Protein AF-A0AAW7F815-F1 (afdb_monomer_lite)

Secondary structure (DSSP, 8-state):
----HHHHS-TTSHHHHHHHHHHHHHHHHHHTTSS-HHHHHHHHHHHHHHHHTT-HHHHHHIIIIIHHHHTT--

Radius of gyration: 12.31 Å; chains: 1; bounding box: 28×23×35 Å

pLDDT: mean 83.04, std 13.05, range [46.12, 96.25]

Sequence (74 aa):
MHNSIDSILNDRSENSEMFEDFIQVIFNDYDSGAINRNQAALAIKHVFVLIENGNASAAIDWIKTGRKHIRTIK

Foldseek 3Di:
DQQDPCNLCPPPDPSVVLVVVLLVVLVVCPVVVVADPVLSVVLNVVLVVCSRVVNSVVSSVCSVPVVVCSSVDD

Structure (mmCIF, N/CA/C/O backbone):
data_AF-A0AAW7F815-F1
#
_entry.id   AF-A0AAW7F815-F1
#
loop_
_atom_site.group_PDB
_atom_site.id
_atom_site.type_symbol
_atom_site.label_atom_id
_atom_site.label_alt_id
_atom_site.label_comp_id
_atom_site.label_asym_id
_atom_site.label_entity_id
_atom_site.label_seq_id
_atom_site.pdbx_PDB_ins_code
_atom_site.Cartn_x
_atom_site.Cartn_y
_atom_site.Cartn_z
_atom_site.occupancy
_atom_site.B_iso_or_equiv
_atom_site.auth_seq_id
_atom_site.auth_comp_id
_atom_site.auth_asym_id
_atom_site.auth_atom_id
_atom_site.pdbx_PDB_model_num
ATOM 1 N N . MET A 1 1 ? 11.838 -0.840 -22.069 1.00 46.12 1 MET A N 1
ATOM 2 C CA . MET A 1 1 ? 12.107 -2.067 -21.293 1.00 46.12 1 MET A CA 1
ATOM 3 C C . MET A 1 1 ? 10.918 -2.278 -20.380 1.00 46.12 1 MET A C 1
ATOM 5 O O . MET A 1 1 ? 10.602 -1.373 -19.623 1.00 46.12 1 MET A O 1
ATOM 9 N N . HIS A 1 2 ? 10.200 -3.386 -20.544 1.00 50.25 2 HIS A N 1
ATOM 10 C CA . HIS A 1 2 ? 9.073 -3.750 -19.689 1.00 50.25 2 HIS A CA 1
ATOM 11 C C . HIS A 1 2 ? 9.673 -4.516 -18.507 1.00 50.25 2 HIS A C 1
ATOM 13 O O . HIS A 1 2 ? 10.072 -5.667 -18.663 1.00 50.25 2 HIS A O 1
ATOM 19 N N . ASN A 1 3 ? 9.876 -3.844 -17.376 1.00 53.78 3 ASN A N 1
ATOM 20 C CA . ASN A 1 3 ? 10.375 -4.519 -16.184 1.00 53.78 3 ASN A CA 1
ATOM 21 C C . ASN A 1 3 ? 9.205 -5.328 -15.616 1.00 53.78 3 ASN A C 1
ATOM 23 O O . ASN A 1 3 ? 8.225 -4.739 -15.170 1.00 53.78 3 ASN A O 1
ATOM 27 N N . SER A 1 4 ? 9.277 -6.660 -15.695 1.00 65.44 4 SER A N 1
ATOM 28 C CA . SER A 1 4 ? 8.265 -7.531 -15.084 1.00 65.44 4 SER A CA 1
ATOM 29 C C . SER A 1 4 ? 8.200 -7.267 -13.576 1.00 65.44 4 SER A C 1
ATOM 31 O O . SER A 1 4 ? 9.240 -7.010 -12.963 1.00 65.44 4 SER A O 1
ATOM 33 N N . ILE A 1 5 ? 7.009 -7.362 -12.978 1.00 63.12 5 ILE A N 1
ATOM 34 C CA . ILE A 1 5 ? 6.801 -7.263 -11.521 1.00 63.12 5 ILE A CA 1
ATOM 35 C C . ILE A 1 5 ? 7.774 -8.198 -10.785 1.00 63.12 5 ILE A C 1
ATOM 37 O O . ILE A 1 5 ? 8.462 -7.761 -9.862 1.00 63.12 5 ILE A O 1
ATOM 41 N N . ASP A 1 6 ? 7.938 -9.422 -11.294 1.00 59.66 6 ASP A N 1
ATOM 42 C CA . ASP A 1 6 ? 8.862 -10.434 -10.763 1.00 59.66 6 ASP A CA 1
ATOM 43 C C . ASP A 1 6 ? 10.331 -9.984 -10.773 1.00 59.66 6 ASP A C 1
ATOM 45 O O . ASP A 1 6 ? 11.125 -10.409 -9.943 1.00 59.66 6 ASP A O 1
ATOM 49 N N . SER A 1 7 ? 10.723 -9.104 -11.700 1.00 65.00 7 SER A N 1
ATOM 50 C CA . SER A 1 7 ? 12.094 -8.586 -11.771 1.00 65.00 7 SER A CA 1
ATOM 51 C C . SER A 1 7 ? 12.359 -7.475 -10.754 1.00 65.00 7 SER A C 1
ATOM 53 O O . SER A 1 7 ? 13.517 -7.262 -10.399 1.00 65.00 7 SER A O 1
ATOM 55 N N . ILE A 1 8 ? 11.329 -6.735 -10.337 1.00 63.28 8 ILE A N 1
ATOM 56 C CA . ILE A 1 8 ? 11.447 -5.613 -9.391 1.00 63.28 8 ILE A CA 1
ATOM 57 C C . ILE A 1 8 ? 11.299 -6.106 -7.949 1.00 63.28 8 ILE A C 1
ATOM 59 O O . ILE A 1 8 ? 11.993 -5.604 -7.066 1.00 63.28 8 ILE A O 1
ATOM 63 N N . LEU A 1 9 ? 10.427 -7.095 -7.738 1.00 63.41 9 LEU A N 1
ATOM 64 C CA . LEU A 1 9 ? 10.088 -7.668 -6.433 1.00 63.41 9 LEU A CA 1
ATOM 65 C C . LEU A 1 9 ? 10.720 -9.053 -6.199 1.00 63.41 9 LEU A C 1
ATOM 67 O O . LEU A 1 9 ? 10.242 -9.799 -5.360 1.00 63.41 9 LEU A O 1
ATOM 71 N N . ASN A 1 10 ? 11.764 -9.418 -6.949 1.00 61.94 10 ASN A N 1
ATOM 72 C CA . ASN A 1 10 ? 12.356 -10.759 -6.909 1.00 61.94 10 ASN A CA 1
ATOM 73 C C . ASN A 1 10 ? 12.767 -11.197 -5.483 1.00 61.94 10 ASN A C 1
ATOM 75 O O . ASN A 1 10 ? 13.368 -10.399 -4.751 1.00 61.94 10 ASN A O 1
ATOM 79 N N . ASP A 1 11 ? 12.562 -12.489 -5.184 1.00 53.22 11 ASP A N 1
ATOM 80 C CA . ASP A 1 11 ? 12.585 -13.205 -3.882 1.00 53.22 11 ASP A CA 1
ATOM 81 C C . ASP A 1 11 ? 13.852 -13.059 -3.000 1.00 53.22 11 ASP A C 1
ATOM 83 O O . ASP A 1 11 ? 13.970 -13.694 -1.953 1.00 53.22 11 ASP A O 1
ATOM 87 N N . ARG A 1 12 ? 14.862 -12.282 -3.412 1.00 54.34 12 ARG A N 1
ATOM 88 C CA . ARG A 1 12 ? 16.134 -12.101 -2.674 1.00 54.34 12 ARG A CA 1
ATOM 89 C C . ARG A 1 12 ? 16.675 -10.671 -2.701 1.00 54.34 12 ARG A C 1
ATOM 91 O O . ARG A 1 12 ? 17.877 -10.465 -2.538 1.00 54.34 12 ARG A O 1
ATOM 98 N N . SER A 1 13 ? 15.823 -9.690 -2.982 1.00 64.25 13 SER A N 1
ATOM 99 C CA . SER A 1 13 ? 16.211 -8.278 -3.046 1.00 64.25 13 SER A CA 1
ATOM 100 C C . SER A 1 13 ? 15.646 -7.490 -1.864 1.00 64.25 13 SER A C 1
ATOM 102 O O . SER A 1 13 ? 14.560 -7.798 -1.385 1.00 64.25 13 SER A O 1
ATOM 104 N N . GLU A 1 14 ? 16.346 -6.432 -1.442 1.00 72.06 14 GLU A N 1
ATOM 105 C CA . GLU A 1 14 ? 15.872 -5.450 -0.444 1.00 72.06 14 GLU A CA 1
ATOM 106 C C . GLU A 1 14 ? 14.451 -4.944 -0.767 1.00 72.06 14 GLU A C 1
ATOM 108 O O . GLU A 1 14 ? 13.634 -4.728 0.121 1.00 72.06 14 GLU A O 1
ATOM 113 N N . ASN A 1 15 ? 14.108 -4.841 -2.056 1.00 71.69 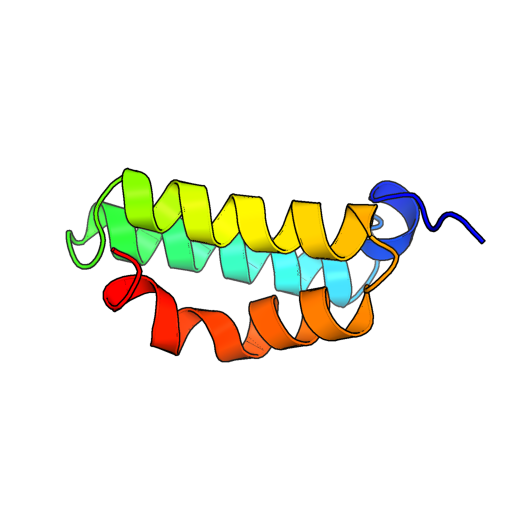15 ASN A N 1
ATOM 114 C CA . ASN A 1 15 ? 12.779 -4.434 -2.514 1.00 71.69 15 ASN A CA 1
ATOM 115 C C . ASN A 1 15 ? 11.668 -5.449 -2.185 1.00 71.69 15 ASN A C 1
ATOM 117 O O . ASN A 1 15 ? 10.518 -5.037 -2.037 1.00 71.69 15 ASN A O 1
ATOM 121 N N . SER A 1 16 ? 11.989 -6.745 -2.082 1.00 75.94 16 SER A N 1
ATOM 122 C CA . SER A 1 16 ? 11.036 -7.795 -1.691 1.00 75.94 16 SER A CA 1
ATOM 123 C C . SER A 1 16 ? 10.668 -7.663 -0.216 1.00 75.94 16 SER A C 1
ATOM 125 O O . SER A 1 16 ? 9.490 -7.542 0.106 1.00 75.94 16 SER A O 1
ATOM 127 N N . GLU A 1 17 ? 11.672 -7.569 0.664 1.00 83.00 17 GLU A N 1
ATOM 128 C CA . GLU A 1 17 ? 11.466 -7.362 2.108 1.00 83.00 17 GLU A CA 1
ATOM 129 C C . GLU A 1 17 ? 10.675 -6.072 2.370 1.00 83.00 17 GLU A C 1
ATOM 131 O O . GLU A 1 17 ? 9.695 -6.058 3.111 1.00 83.00 17 GLU A O 1
ATOM 136 N N . MET A 1 18 ? 11.026 -4.993 1.666 1.00 85.50 18 MET A N 1
ATOM 137 C CA . MET A 1 18 ? 10.305 -3.725 1.741 1.00 85.50 18 MET A CA 1
ATOM 138 C C . MET A 1 18 ? 8.832 -3.822 1.324 1.00 85.50 18 MET A C 1
ATOM 140 O O . MET A 1 18 ? 7.977 -3.134 1.891 1.00 85.50 18 MET A O 1
ATOM 144 N N . PHE A 1 19 ? 8.525 -4.622 0.301 1.00 86.69 19 PHE A N 1
ATOM 145 C CA . PHE A 1 19 ? 7.152 -4.822 -0.145 1.00 86.69 19 PHE A CA 1
ATOM 146 C C . PHE A 1 19 ? 6.362 -5.672 0.856 1.00 86.69 19 PHE A C 1
ATOM 148 O O . PHE A 1 19 ? 5.231 -5.313 1.183 1.00 86.69 19 PHE A O 1
ATOM 155 N N . GLU A 1 20 ? 6.955 -6.739 1.394 1.00 89.62 20 GLU A N 1
ATOM 156 C CA . GLU A 1 20 ? 6.350 -7.564 2.447 1.00 89.62 20 GLU A CA 1
ATOM 157 C C . GLU A 1 20 ? 6.024 -6.740 3.701 1.00 89.62 20 GLU A C 1
ATOM 159 O O . GLU A 1 20 ? 4.887 -6.771 4.180 1.00 89.62 20 GLU A O 1
ATOM 164 N N . ASP A 1 21 ? 6.968 -5.916 4.165 1.00 90.12 21 ASP A N 1
ATOM 165 C CA . ASP A 1 21 ? 6.768 -4.992 5.286 1.00 90.12 21 ASP A CA 1
ATOM 166 C C . ASP A 1 21 ? 5.611 -4.020 5.022 1.00 90.12 21 ASP A C 1
ATOM 168 O O . ASP A 1 21 ? 4.772 -3.761 5.892 1.00 90.12 21 ASP A O 1
ATOM 172 N N . PHE A 1 22 ? 5.525 -3.489 3.800 1.00 91.38 22 PHE A N 1
ATOM 173 C CA . PHE A 1 22 ? 4.432 -2.609 3.397 1.00 91.38 22 PHE A CA 1
ATOM 174 C C . PHE A 1 22 ? 3.071 -3.313 3.440 1.00 91.38 22 PHE A C 1
ATOM 176 O O . PHE A 1 22 ? 2.109 -2.744 3.966 1.00 91.38 22 PHE A O 1
ATOM 183 N N . ILE A 1 23 ? 2.983 -4.554 2.952 1.00 93.12 23 ILE A N 1
ATOM 184 C CA . ILE A 1 23 ? 1.757 -5.358 3.032 1.00 93.12 23 ILE A CA 1
ATOM 185 C C . ILE A 1 23 ? 1.377 -5.629 4.492 1.00 93.12 23 ILE A C 1
ATOM 187 O O . ILE A 1 23 ? 0.220 -5.417 4.871 1.00 93.12 23 ILE A O 1
ATOM 191 N N . GLN A 1 24 ? 2.338 -6.019 5.333 1.00 93.69 24 GLN A N 1
ATOM 192 C CA . GLN A 1 24 ? 2.092 -6.287 6.750 1.00 93.69 24 GLN A CA 1
ATOM 193 C C . GLN A 1 24 ? 1.555 -5.049 7.478 1.00 93.69 24 GLN A C 1
ATOM 195 O O . GLN A 1 24 ? 0.617 -5.138 8.272 1.00 93.69 24 GLN A O 1
ATOM 200 N N . VAL A 1 25 ? 2.112 -3.871 7.191 1.00 91.62 25 VAL A N 1
ATOM 201 C CA . VAL A 1 25 ? 1.643 -2.610 7.773 1.00 91.62 25 VAL A CA 1
ATOM 202 C C . VAL A 1 25 ? 0.215 -2.279 7.337 1.00 91.62 25 VAL A C 1
ATOM 204 O O . VAL A 1 25 ? -0.572 -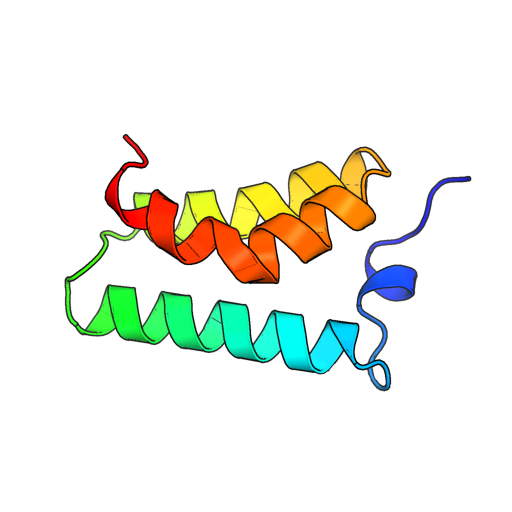1.831 8.171 1.00 91.62 25 VAL A O 1
ATOM 207 N N . ILE A 1 26 ? -0.144 -2.517 6.071 1.00 94.12 26 ILE A N 1
ATOM 208 C CA . ILE A 1 26 ? -1.518 -2.314 5.588 1.00 94.12 26 ILE A CA 1
ATOM 209 C C . ILE A 1 26 ? -2.497 -3.218 6.337 1.00 94.12 26 ILE A C 1
ATOM 211 O O . 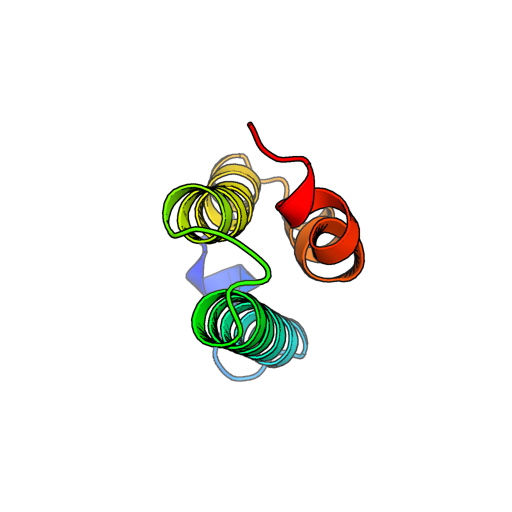ILE A 1 26 ? -3.552 -2.739 6.754 1.00 94.12 26 ILE A O 1
ATOM 215 N N . PHE A 1 27 ? -2.156 -4.492 6.541 1.00 94.75 27 PHE A N 1
ATOM 216 C CA . PHE A 1 27 ? -3.008 -5.397 7.312 1.00 94.75 27 PHE A CA 1
ATOM 217 C C . PHE A 1 27 ? -3.130 -4.968 8.773 1.00 94.75 27 PHE A C 1
ATOM 219 O O . PHE A 1 27 ? -4.245 -4.890 9.274 1.00 94.75 27 PHE A O 1
ATOM 226 N N . ASN A 1 28 ? -2.043 -4.544 9.420 1.00 94.56 28 ASN A N 1
ATOM 227 C CA . ASN A 1 28 ? -2.105 -4.025 10.790 1.00 94.56 28 ASN A CA 1
ATOM 228 C C . ASN A 1 28 ? -2.986 -2.762 10.904 1.00 94.56 28 ASN A C 1
ATOM 230 O O . ASN A 1 28 ? -3.771 -2.616 11.846 1.00 94.56 28 ASN A O 1
ATOM 234 N N . ASP A 1 29 ? -2.871 -1.828 9.952 1.00 92.88 29 ASP A N 1
ATOM 235 C CA . ASP A 1 29 ? -3.701 -0.617 9.918 1.00 92.88 29 ASP A CA 1
ATOM 236 C C . ASP A 1 29 ? -5.184 -0.969 9.631 1.00 92.88 29 ASP A C 1
ATOM 238 O O . ASP A 1 29 ? -6.081 -0.299 10.145 1.00 92.88 29 ASP A O 1
ATOM 242 N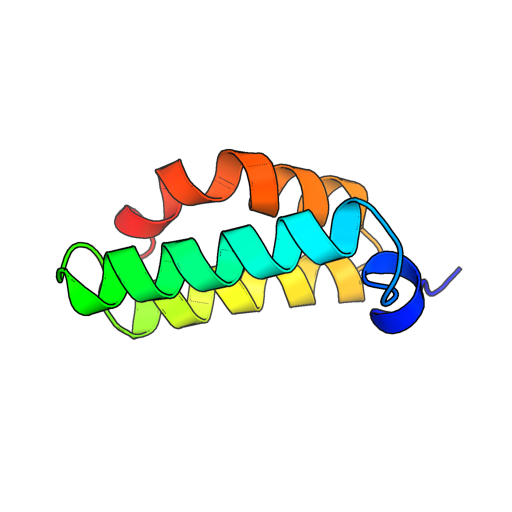 N . TYR A 1 30 ? -5.465 -2.019 8.851 1.00 94.56 30 TYR A N 1
ATOM 243 C CA . TYR A 1 30 ? -6.828 -2.508 8.602 1.00 94.56 30 TYR A CA 1
ATOM 244 C C . TYR A 1 30 ? -7.426 -3.216 9.826 1.00 94.56 30 TYR A C 1
ATOM 246 O O . TYR A 1 30 ? -8.530 -2.875 10.249 1.00 94.56 30 TYR A O 1
ATOM 254 N N . ASP A 1 31 ? -6.683 -4.136 10.441 1.00 96.25 31 ASP A N 1
ATOM 255 C CA . ASP A 1 31 ? -7.121 -4.921 11.601 1.0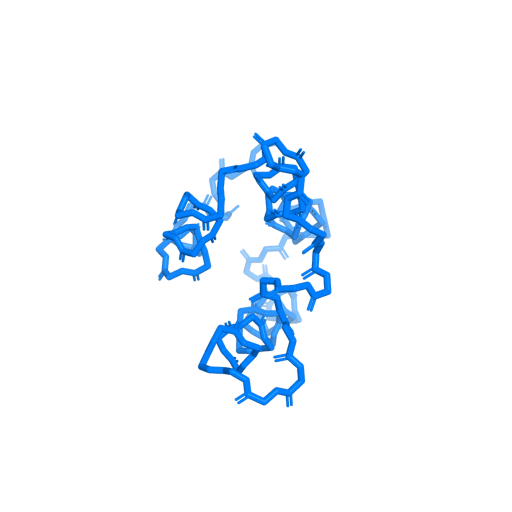0 96.25 31 ASP A CA 1
ATOM 256 C C . ASP A 1 31 ? -7.362 -4.040 12.834 1.00 96.25 31 ASP A C 1
ATOM 258 O O . ASP A 1 31 ? -8.273 -4.288 13.622 1.00 96.25 31 ASP A O 1
ATOM 262 N N . SER A 1 32 ? -6.587 -2.961 12.980 1.00 95.19 32 SER A N 1
ATOM 263 C CA . SER A 1 32 ? -6.806 -1.946 14.021 1.00 95.19 32 SER A CA 1
ATOM 264 C C . SER A 1 32 ? -7.973 -0.991 13.729 1.00 95.19 32 SER A C 1
ATOM 266 O O . SER A 1 32 ? -8.318 -0.171 14.581 1.00 95.19 32 SER A O 1
ATOM 268 N N . GLY A 1 33 ? -8.578 -1.062 12.539 1.00 93.94 33 GLY A N 1
ATOM 269 C CA . GLY A 1 33 ? -9.644 -0.162 12.093 1.00 93.94 33 GLY A CA 1
ATOM 270 C C . GLY A 1 33 ? -9.169 1.245 11.712 1.00 93.94 33 GLY A C 1
ATOM 271 O O . GLY A 1 33 ? -9.995 2.133 11.499 1.00 93.94 33 GLY A O 1
ATOM 272 N N . ALA A 1 34 ? -7.854 1.474 11.614 1.00 92.38 34 ALA A N 1
ATOM 273 C CA . ALA A 1 34 ? -7.287 2.764 11.222 1.00 92.38 34 ALA A CA 1
ATOM 274 C C . ALA A 1 34 ? -7.519 3.088 9.736 1.00 92.38 34 ALA A C 1
ATOM 276 O O . ALA A 1 34 ? -7.518 4.264 9.358 1.00 92.38 34 ALA A O 1
ATOM 277 N N . ILE A 1 35 ? -7.701 2.061 8.901 1.00 93.69 35 ILE A N 1
ATOM 278 C CA . ILE A 1 35 ? -8.125 2.171 7.502 1.00 93.69 35 ILE A CA 1
ATOM 279 C C . ILE A 1 35 ? -9.243 1.172 7.203 1.00 93.69 35 ILE A C 1
ATOM 281 O O . ILE A 1 35 ? -9.338 0.115 7.822 1.00 93.69 35 ILE A O 1
ATOM 285 N N . ASN A 1 36 ? -10.082 1.484 6.219 1.00 94.69 36 ASN A N 1
ATOM 286 C CA . ASN A 1 36 ? -11.096 0.550 5.733 1.00 94.69 36 ASN A CA 1
ATOM 287 C C . ASN A 1 36 ? -10.566 -0.333 4.586 1.00 94.69 36 ASN A C 1
ATOM 289 O O . ASN A 1 36 ? -9.499 -0.093 4.014 1.00 94.69 36 ASN A O 1
ATOM 293 N N . ARG A 1 37 ? -11.358 -1.343 4.202 1.00 94.50 37 ARG A N 1
ATOM 294 C CA . ARG A 1 37 ? -11.014 -2.292 3.129 1.00 94.50 37 ARG A CA 1
ATOM 295 C C . ARG A 1 37 ? -10.679 -1.604 1.799 1.00 94.50 37 ARG A C 1
ATOM 297 O O . ARG A 1 37 ? -9.767 -2.046 1.106 1.00 94.50 37 ARG A O 1
ATOM 304 N N . ASN A 1 38 ? -11.399 -0.540 1.435 1.00 94.06 38 ASN A N 1
ATOM 305 C CA . ASN A 1 38 ? -11.163 0.173 0.177 1.00 94.06 38 ASN A CA 1
ATOM 306 C C . ASN A 1 38 ? -9.818 0.900 0.201 1.00 94.06 38 ASN A C 1
ATOM 308 O O . ASN A 1 38 ? -9.072 0.834 -0.771 1.00 94.06 38 ASN A O 1
ATOM 312 N N . GLN A 1 39 ? -9.482 1.543 1.318 1.00 93.56 39 GLN A N 1
ATOM 313 C CA . GLN A 1 39 ? -8.199 2.221 1.497 1.00 93.56 39 GLN A CA 1
ATOM 314 C C . GLN A 1 39 ? -7.027 1.235 1.422 1.00 93.56 39 GLN A C 1
ATOM 316 O O . GLN A 1 39 ? -6.055 1.503 0.717 1.00 93.56 39 GLN A O 1
ATOM 321 N N . ALA A 1 40 ? -7.151 0.068 2.064 1.00 93.50 40 ALA A N 1
ATOM 322 C CA . ALA A 1 40 ? -6.160 -1.004 1.973 1.00 93.50 40 ALA A CA 1
ATOM 323 C C . ALA A 1 40 ? -5.980 -1.495 0.523 1.00 93.50 40 ALA A C 1
ATOM 325 O O . ALA A 1 40 ? -4.865 -1.525 0.003 1.00 93.50 40 ALA A O 1
ATOM 326 N N . ALA A 1 41 ? -7.082 -1.808 -0.167 1.00 93.75 41 ALA A N 1
ATOM 327 C CA . ALA A 1 41 ? -7.041 -2.291 -1.546 1.00 93.75 41 ALA A CA 1
ATOM 328 C C . ALA A 1 41 ? -6.445 -1.257 -2.517 1.00 93.75 41 ALA A C 1
ATOM 330 O O . ALA A 1 41 ? -5.657 -1.612 -3.393 1.00 93.75 41 ALA A O 1
ATOM 331 N N . LEU A 1 42 ? -6.791 0.024 -2.363 1.00 92.44 42 LEU A N 1
ATOM 332 C CA . LEU A 1 42 ? -6.270 1.099 -3.208 1.00 92.44 42 LEU A CA 1
ATOM 333 C C . LEU A 1 42 ? -4.777 1.345 -2.975 1.00 92.44 42 LEU A C 1
ATOM 335 O O . LEU A 1 42 ? -4.051 1.561 -3.945 1.00 92.44 42 LEU A O 1
ATOM 339 N N . ALA A 1 43 ? -4.307 1.258 -1.728 1.00 91.88 43 ALA A N 1
ATOM 340 C CA . ALA A 1 43 ? -2.889 1.392 -1.407 1.00 91.88 43 ALA A CA 1
ATOM 341 C C . ALA A 1 43 ? -2.037 0.307 -2.081 1.00 91.88 43 ALA A C 1
ATOM 343 O O . ALA A 1 43 ? -0.993 0.621 -2.655 1.00 91.88 43 ALA A O 1
ATOM 344 N N . ILE A 1 44 ? -2.519 -0.941 -2.065 1.00 93.12 44 ILE A N 1
ATOM 345 C CA . ILE A 1 44 ? -1.873 -2.080 -2.729 1.00 93.12 44 ILE A CA 1
ATOM 346 C C . ILE A 1 44 ? -1.935 -1.915 -4.252 1.00 93.12 44 ILE A C 1
ATOM 3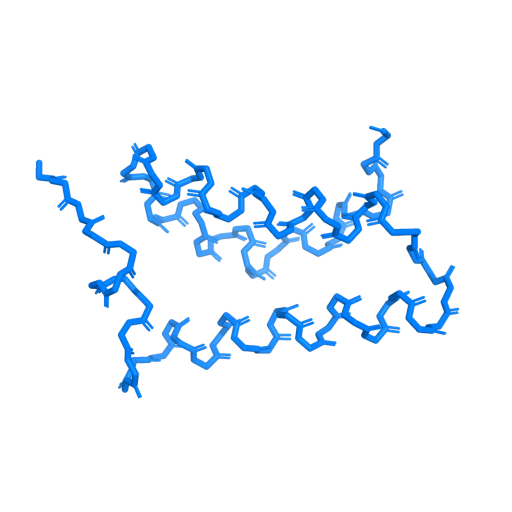48 O O . ILE A 1 44 ? -0.912 -2.002 -4.929 1.00 93.12 44 ILE A O 1
ATOM 352 N N . LYS A 1 45 ? -3.118 -1.606 -4.802 1.00 92.81 45 LYS A N 1
ATOM 353 C CA . LYS A 1 45 ? -3.313 -1.396 -6.246 1.00 92.81 45 LYS A CA 1
ATOM 354 C C . LYS A 1 45 ? -2.366 -0.331 -6.804 1.00 92.81 45 LYS A C 1
ATOM 356 O O . LYS A 1 45 ? -1.883 -0.481 -7.922 1.00 92.81 45 LYS A O 1
ATOM 361 N N . HIS A 1 46 ? -2.104 0.735 -6.048 1.00 92.00 46 HIS A N 1
ATOM 362 C CA . HIS A 1 46 ? -1.237 1.820 -6.497 1.00 92.00 46 HIS A CA 1
ATOM 363 C C . HIS A 1 46 ? 0.196 1.348 -6.786 1.00 92.00 46 HIS A C 1
ATOM 365 O O . HIS A 1 46 ? 0.764 1.753 -7.797 1.00 92.00 46 HIS A O 1
ATOM 371 N N . VAL A 1 47 ? 0.746 0.439 -5.969 1.00 91.19 47 VAL A N 1
ATOM 372 C CA . VAL A 1 47 ? 2.070 -0.164 -6.212 1.00 91.19 47 VAL A CA 1
ATOM 373 C C . VAL A 1 47 ? 2.091 -0.886 -7.556 1.00 91.19 47 VAL A C 1
ATOM 375 O O . VAL A 1 47 ? 2.950 -0.608 -8.390 1.00 91.19 47 VAL A O 1
ATOM 378 N N . PHE A 1 48 ? 1.111 -1.760 -7.797 1.00 89.38 48 PHE A N 1
ATOM 379 C CA . PHE A 1 48 ? 1.035 -2.533 -9.037 1.00 89.38 48 PHE A CA 1
ATOM 380 C C . PHE A 1 48 ? 0.890 -1.640 -10.268 1.00 89.38 48 PHE A C 1
ATOM 382 O O . PHE A 1 48 ? 1.633 -1.814 -11.225 1.00 89.38 48 PHE A O 1
ATOM 389 N N . VAL A 1 49 ? 0.021 -0.626 -10.218 1.00 92.56 49 VAL A N 1
ATOM 390 C CA . VAL A 1 49 ? -0.151 0.326 -11.330 1.00 92.56 49 VAL A CA 1
ATOM 391 C C . VAL A 1 49 ? 1.148 1.077 -11.637 1.00 92.56 49 VAL A C 1
ATOM 393 O O . VAL A 1 49 ? 1.474 1.301 -12.802 1.00 92.56 49 VAL A O 1
ATOM 396 N N . LEU A 1 50 ? 1.910 1.482 -10.616 1.00 90.56 50 LEU A N 1
ATOM 397 C CA . LEU A 1 50 ? 3.199 2.146 -10.827 1.00 90.56 50 LEU A CA 1
ATOM 398 C C . LEU A 1 50 ? 4.220 1.207 -11.477 1.00 90.56 50 LEU A C 1
ATOM 400 O O . LEU A 1 50 ? 4.932 1.631 -12.389 1.00 90.56 50 LEU A O 1
ATOM 404 N N . ILE A 1 51 ? 4.255 -0.060 -11.062 1.00 87.81 51 ILE A N 1
ATOM 405 C CA . ILE A 1 51 ? 5.135 -1.072 -11.654 1.00 87.81 51 ILE A CA 1
ATOM 406 C C . ILE A 1 51 ? 4.737 -1.377 -13.105 1.00 87.81 51 ILE A C 1
ATOM 408 O O . ILE A 1 51 ? 5.600 -1.344 -13.980 1.00 87.81 51 ILE A O 1
ATOM 412 N N . GLU A 1 52 ? 3.451 -1.608 -13.383 1.00 87.31 52 GLU A N 1
ATOM 413 C CA . GLU A 1 52 ? 2.928 -1.872 -14.735 1.00 87.31 52 GLU A CA 1
ATOM 414 C C . GLU A 1 52 ? 3.234 -0.724 -15.708 1.00 87.31 52 GLU A C 1
ATOM 416 O O . GLU A 1 52 ? 3.555 -0.951 -16.874 1.00 87.31 52 GLU A O 1
ATOM 421 N N . ASN A 1 53 ? 3.219 0.516 -15.214 1.00 89.81 53 ASN A N 1
ATOM 422 C CA . ASN A 1 53 ? 3.598 1.700 -15.985 1.00 89.81 53 ASN A CA 1
ATOM 423 C C . ASN A 1 53 ? 5.122 1.871 -16.151 1.00 89.81 53 ASN A C 1
ATOM 425 O O . ASN A 1 53 ? 5.576 2.879 -16.694 1.00 89.81 53 ASN A O 1
ATOM 429 N N . GLY A 1 54 ? 5.931 0.923 -15.671 1.00 86.38 54 GLY A N 1
ATOM 430 C CA . GLY A 1 54 ? 7.393 0.974 -15.714 1.00 86.38 54 GLY A CA 1
ATOM 431 C C . GLY A 1 54 ? 8.015 1.970 -14.731 1.00 86.38 54 GLY A C 1
ATOM 432 O O . GLY A 1 54 ? 9.217 2.225 -14.801 1.00 86.38 54 GLY A O 1
ATOM 433 N N . ASN A 1 55 ? 7.233 2.529 -13.803 1.00 90.06 55 ASN A N 1
ATOM 434 C CA . ASN A 1 55 ? 7.685 3.522 -12.834 1.00 90.06 55 ASN A CA 1
ATOM 435 C C . ASN A 1 55 ? 8.074 2.870 -11.497 1.00 90.06 55 ASN A C 1
ATOM 437 O O . ASN A 1 55 ? 7.505 3.150 -10.440 1.00 90.06 55 ASN A O 1
ATOM 441 N N . ALA A 1 56 ? 9.071 1.985 -11.557 1.00 85.44 56 ALA A N 1
ATOM 442 C CA . ALA A 1 56 ? 9.555 1.235 -10.399 1.00 85.44 56 ALA A CA 1
ATOM 443 C C . ALA A 1 56 ? 10.058 2.146 -9.260 1.00 85.44 56 ALA A C 1
ATOM 445 O O . ALA A 1 56 ? 9.837 1.841 -8.093 1.00 85.44 56 ALA A O 1
ATOM 446 N N . SER A 1 57 ? 10.675 3.291 -9.584 1.00 87.50 57 SER A N 1
ATOM 447 C CA . SER A 1 57 ? 11.132 4.258 -8.572 1.00 87.50 57 SER A CA 1
ATOM 448 C C . SER A 1 57 ? 9.962 4.829 -7.776 1.00 87.50 57 SER A C 1
ATOM 450 O O . SER A 1 57 ? 9.999 4.821 -6.551 1.00 87.50 57 SER A O 1
ATOM 452 N N . ALA A 1 58 ? 8.893 5.260 -8.454 1.00 89.81 58 ALA A N 1
ATOM 453 C CA . ALA A 1 58 ? 7.711 5.763 -7.765 1.00 89.81 58 ALA A CA 1
ATOM 454 C C . ALA A 1 58 ? 7.015 4.667 -6.947 1.00 89.81 58 ALA A C 1
ATOM 456 O O . ALA A 1 58 ? 6.470 4.961 -5.886 1.00 89.81 58 ALA A O 1
ATOM 457 N N . ALA A 1 59 ? 7.039 3.411 -7.409 1.00 89.69 59 ALA A N 1
ATOM 458 C CA . ALA A 1 59 ? 6.514 2.287 -6.635 1.00 89.69 59 ALA A CA 1
ATOM 459 C C . ALA A 1 59 ? 7.282 2.117 -5.313 1.00 89.69 59 ALA A C 1
ATOM 461 O O . ALA A 1 59 ? 6.664 2.012 -4.255 1.00 89.69 59 ALA A O 1
ATOM 462 N N . ILE A 1 60 ? 8.617 2.180 -5.356 1.00 89.06 60 ILE A N 1
ATOM 463 C CA . ILE A 1 60 ? 9.476 2.128 -4.163 1.00 89.06 60 ILE A CA 1
ATOM 464 C C . ILE A 1 60 ? 9.226 3.338 -3.250 1.00 89.06 60 ILE A C 1
ATOM 466 O O . ILE A 1 60 ? 9.100 3.179 -2.035 1.00 89.06 60 ILE A O 1
ATOM 470 N N . ASP A 1 61 ? 9.102 4.544 -3.806 1.00 90.19 61 ASP A N 1
ATOM 471 C CA . ASP A 1 61 ? 8.813 5.750 -3.020 1.00 90.19 61 ASP A CA 1
ATOM 472 C C . ASP A 1 61 ? 7.444 5.668 -2.333 1.00 90.19 61 ASP A C 1
ATOM 474 O O . ASP A 1 61 ? 7.298 6.053 -1.166 1.00 90.19 61 ASP A O 1
ATOM 478 N N . TRP A 1 62 ? 6.443 5.113 -3.019 1.00 91.06 62 TRP A N 1
ATOM 479 C CA . TRP A 1 62 ? 5.123 4.854 -2.453 1.00 91.06 62 TRP A CA 1
ATOM 480 C C . TRP A 1 62 ? 5.170 3.808 -1.334 1.00 91.06 62 TRP A C 1
ATOM 482 O O . TRP A 1 62 ? 4.579 4.030 -0.280 1.00 91.06 62 TRP A O 1
ATOM 492 N N . ILE A 1 63 ? 5.920 2.718 -1.506 1.00 89.56 63 ILE A N 1
ATOM 493 C CA . ILE A 1 63 ? 6.146 1.709 -0.457 1.00 89.56 63 ILE A CA 1
ATOM 494 C C . ILE A 1 63 ? 6.764 2.366 0.791 1.00 89.56 63 ILE A C 1
ATOM 496 O O . ILE A 1 63 ? 6.297 2.148 1.909 1.00 89.56 63 ILE A O 1
ATOM 500 N N . LYS A 1 64 ? 7.752 3.254 0.609 1.00 87.00 64 LYS A N 1
ATOM 501 C CA . LYS A 1 64 ? 8.439 3.959 1.708 1.00 87.00 64 LYS A CA 1
ATOM 502 C C . LYS A 1 64 ? 7.575 5.008 2.407 1.00 87.00 64 LYS A C 1
ATOM 504 O O . LYS A 1 64 ? 7.662 5.181 3.623 1.00 87.00 64 LYS A O 1
ATOM 509 N N . THR A 1 65 ? 6.795 5.778 1.649 1.00 85.00 65 THR A N 1
ATOM 510 C CA . THR A 1 65 ? 6.204 7.040 2.144 1.00 85.00 65 THR A CA 1
ATOM 511 C C . THR A 1 65 ? 4.691 7.138 1.974 1.00 85.00 65 THR A C 1
ATOM 513 O O . THR A 1 65 ? 4.028 7.823 2.761 1.00 85.00 65 THR A O 1
ATOM 516 N N . GLY A 1 66 ? 4.127 6.398 1.019 1.00 76.38 66 GLY A N 1
ATOM 517 C CA . GLY A 1 66 ? 2.710 6.384 0.660 1.00 76.38 66 GLY A CA 1
ATOM 518 C C . GLY A 1 66 ? 1.788 6.007 1.814 1.00 76.38 66 GLY A C 1
ATOM 519 O O . GLY A 1 66 ? 0.666 6.508 1.887 1.00 76.38 66 GLY A O 1
ATOM 520 N N . ARG A 1 67 ? 2.287 5.236 2.796 1.00 72.88 67 ARG A N 1
ATOM 521 C CA . ARG A 1 67 ? 1.557 4.885 4.028 1.00 72.88 67 ARG A CA 1
ATOM 522 C C . ARG A 1 67 ? 0.902 6.094 4.700 1.00 72.88 67 ARG A C 1
ATOM 524 O O . ARG A 1 67 ? -0.257 6.026 5.106 1.00 72.88 67 ARG A O 1
ATOM 531 N N . LYS A 1 68 ? 1.620 7.218 4.794 1.00 79.56 68 LYS A N 1
ATOM 532 C CA . LYS A 1 68 ? 1.128 8.441 5.459 1.00 79.56 68 LYS A CA 1
ATOM 533 C C . LYS A 1 68 ? -0.133 9.001 4.796 1.00 79.56 68 LYS A C 1
ATOM 535 O O . LYS A 1 68 ? -0.891 9.725 5.435 1.00 79.56 68 LYS A O 1
ATOM 540 N N . HIS A 1 69 ? -0.366 8.639 3.538 1.00 81.94 69 HIS A N 1
ATOM 541 C CA . HIS A 1 69 ? -1.458 9.127 2.714 1.00 81.94 69 HIS A CA 1
ATOM 542 C C . HIS A 1 69 ? -2.622 8.131 2.604 1.00 81.94 69 HIS A C 1
ATOM 544 O O . HIS A 1 69 ? -3.704 8.535 2.183 1.00 81.94 69 HIS A O 1
ATOM 550 N N . ILE A 1 70 ? -2.473 6.872 3.043 1.00 82.88 70 ILE A N 1
ATOM 551 C CA . ILE A 1 70 ? -3.515 5.833 2.887 1.00 82.88 70 ILE A CA 1
ATOM 552 C C . ILE A 1 70 ? -4.831 6.249 3.555 1.00 82.88 70 ILE A C 1
ATOM 554 O O . ILE A 1 70 ? -5.900 6.133 2.962 1.00 82.88 70 ILE A O 1
ATOM 558 N N . ARG A 1 71 ? -4.754 6.829 4.757 1.00 78.81 71 ARG A N 1
ATOM 559 C CA . ARG A 1 71 ? -5.926 7.304 5.517 1.00 78.81 71 ARG A CA 1
ATOM 560 C C . ARG A 1 71 ? -6.679 8.448 4.832 1.00 78.81 71 ARG A C 1
ATOM 562 O O . ARG A 1 71 ? -7.816 8.732 5.190 1.00 78.81 71 ARG A O 1
ATOM 569 N N . THR A 1 72 ? -6.045 9.109 3.864 1.00 82.19 72 THR A N 1
ATOM 570 C CA . THR A 1 72 ? -6.631 10.216 3.094 1.00 82.19 72 THR A CA 1
ATOM 571 C C . THR A 1 72 ? -7.195 9.785 1.743 1.00 82.19 72 THR A C 1
ATOM 573 O O . THR A 1 72 ? -7.812 10.603 1.062 1.00 82.19 72 THR A O 1
ATOM 576 N N . ILE A 1 73 ? -7.019 8.514 1.364 1.00 78.44 73 ILE A N 1
ATOM 577 C CA . ILE A 1 73 ? -7.624 7.946 0.159 1.00 78.44 73 ILE A CA 1
ATOM 578 C C . ILE A 1 73 ? -9.146 7.916 0.365 1.00 78.44 73 ILE A C 1
ATOM 580 O O . ILE A 1 73 ? -9.622 7.386 1.375 1.00 78.44 73 ILE A O 1
ATOM 584 N N . LYS A 1 74 ? -9.878 8.530 -0.572 1.00 65.62 74 LYS A N 1
ATOM 585 C CA . LYS A 1 74 ? -11.344 8.617 -0.598 1.00 65.62 74 LYS A CA 1
ATOM 586 C C . LYS A 1 74 ? -11.931 7.613 -1.578 1.00 65.62 74 LYS A C 1
ATOM 588 O O . LYS A 1 74 ? -11.343 7.472 -2.672 1.00 65.62 74 LYS A O 1
#